Protein AF-A0A151S1G9-F1 (afdb_monomer_lite)

Secondary structure (DSSP, 8-state):
----GGG---S-SEEEETTEEEETTEEE--HHHHHHHHTPPPP---S--SS----HHHHHHHHHHHHHHHSPPPEEPPSSS-S---EE-

Structure (mmCIF, N/CA/C/O backbone):
data_AF-A0A151S1G9-F1
#
_entry.id   AF-A0A151S1G9-F1
#
loop_
_atom_site.group_PDB
_atom_site.id
_atom_site.type_symbol
_atom_site.label_atom_id
_atom_site.label_alt_id
_atom_site.label_comp_id
_atom_site.label_asym_id
_atom_site.label_entity_id
_atom_site.label_seq_id
_atom_site.pdbx_PDB_ins_code
_atom_site.Cartn_x
_atom_site.Cartn_y
_atom_site.Cartn_z
_atom_site.occupancy
_atom_site.B_iso_or_equiv
_atom_site.auth_seq_id
_atom_site.auth_comp_id
_atom_site.auth_asym_id
_atom_site.auth_atom_id
_atom_site.pdbx_PDB_model_num
ATOM 1 N N . MET A 1 1 ? -30.515 12.052 8.913 1.00 76.31 1 MET A N 1
ATOM 2 C CA . MET A 1 1 ? -29.460 11.419 8.088 1.00 76.31 1 MET A CA 1
ATOM 3 C C . MET A 1 1 ? -29.934 10.012 7.731 1.00 76.31 1 MET A C 1
ATOM 5 O O . MET A 1 1 ? -30.415 9.334 8.627 1.00 76.31 1 MET A O 1
ATOM 9 N N . ARG A 1 2 ? -29.906 9.601 6.454 1.00 90.69 2 ARG A N 1
ATOM 10 C CA . ARG A 1 2 ? -30.285 8.239 6.019 1.00 90.69 2 ARG A CA 1
ATOM 11 C C . ARG A 1 2 ? -29.020 7.526 5.550 1.00 90.69 2 ARG A C 1
ATOM 13 O O . ARG A 1 2 ? -28.276 8.095 4.757 1.00 90.69 2 ARG A O 1
ATOM 20 N N . LEU A 1 3 ? -28.770 6.330 6.071 1.00 90.00 3 LEU A N 1
ATOM 21 C CA . LEU A 1 3 ? -27.605 5.514 5.733 1.00 90.00 3 LEU A CA 1
ATOM 22 C C . LEU A 1 3 ? -28.017 4.435 4.732 1.00 90.00 3 LEU A C 1
ATOM 24 O O . LEU A 1 3 ? -29.157 3.977 4.762 1.00 90.00 3 LEU A O 1
ATOM 28 N N . ASN A 1 4 ? -27.100 4.055 3.844 1.00 91.62 4 ASN A N 1
ATOM 29 C CA . ASN A 1 4 ? -27.301 2.936 2.931 1.00 91.62 4 ASN A CA 1
ATOM 30 C C . ASN A 1 4 ? -26.766 1.657 3.601 1.00 91.62 4 ASN A C 1
ATOM 32 O O . ASN A 1 4 ? -25.545 1.547 3.721 1.00 91.62 4 ASN A O 1
ATOM 36 N N . PRO A 1 5 ? -27.627 0.702 4.000 1.00 89.44 5 PRO A N 1
ATOM 37 C CA . PRO A 1 5 ? -27.194 -0.520 4.674 1.00 89.44 5 PRO A CA 1
ATOM 38 C C . PRO A 1 5 ? -26.150 -1.312 3.877 1.00 89.44 5 PRO A C 1
ATOM 40 O O . PRO A 1 5 ? -25.197 -1.805 4.466 1.00 89.44 5 PRO A O 1
ATOM 43 N N . ASP A 1 6 ? -26.256 -1.337 2.546 1.00 91.44 6 ASP A N 1
ATOM 44 C CA . ASP A 1 6 ? -25.365 -2.114 1.671 1.00 91.44 6 ASP A CA 1
ATOM 45 C C . ASP A 1 6 ? -23.949 -1.529 1.577 1.00 91.44 6 ASP A C 1
ATOM 47 O O . ASP A 1 6 ? -23.009 -2.199 1.154 1.00 91.44 6 ASP A O 1
ATOM 51 N N . LYS A 1 7 ? -23.786 -0.247 1.925 1.00 86.75 7 LYS A N 1
ATOM 52 C CA . LYS A 1 7 ? -22.499 0.467 1.874 1.00 86.75 7 LYS A CA 1
ATOM 53 C C . LYS A 1 7 ? -21.959 0.812 3.254 1.00 86.75 7 LYS A C 1
ATOM 55 O O . LYS A 1 7 ? -20.885 1.405 3.354 1.00 86.75 7 LYS A O 1
ATOM 60 N N . CYS A 1 8 ? -22.702 0.490 4.306 1.00 87.25 8 CYS A N 1
ATOM 61 C CA . CYS A 1 8 ? -22.320 0.802 5.665 1.00 87.25 8 CYS A CA 1
ATOM 62 C C . CYS A 1 8 ? -21.766 -0.438 6.360 1.00 87.25 8 CYS A C 1
ATOM 64 O O . CYS A 1 8 ? -22.372 -1.503 6.356 1.00 87.25 8 CYS A O 1
ATOM 66 N N . VAL A 1 9 ? -20.614 -0.269 6.999 1.00 83.94 9 VAL A N 1
ATOM 67 C CA . VAL A 1 9 ? -19.956 -1.307 7.788 1.00 83.94 9 VAL A CA 1
ATOM 68 C C . VAL A 1 9 ? -19.804 -0.763 9.204 1.00 83.94 9 VAL A C 1
ATOM 70 O O . VAL A 1 9 ? -19.297 0.344 9.385 1.00 83.94 9 VAL A O 1
ATOM 73 N N . PHE A 1 10 ? -20.269 -1.516 10.201 1.00 87.56 10 PHE A N 1
ATOM 74 C CA . PHE A 1 10 ? -20.269 -1.106 11.607 1.00 87.56 10 PHE A CA 1
ATOM 75 C C . PHE A 1 10 ? -19.634 -2.184 12.485 1.00 87.56 10 PHE A C 1
ATOM 77 O O . PHE A 1 10 ? -19.697 -3.365 12.160 1.00 87.56 10 PHE A O 1
ATOM 84 N N . GLY A 1 11 ? -19.038 -1.777 13.609 1.00 86.44 11 GLY A N 1
ATOM 85 C CA . GLY A 1 11 ? -18.487 -2.706 14.604 1.00 86.44 11 GLY A CA 1
ATOM 86 C C . GLY A 1 11 ? -17.235 -3.476 14.163 1.00 86.44 11 GLY A C 1
ATOM 87 O O . GLY A 1 11 ? -16.888 -4.470 14.792 1.00 86.44 11 GLY A O 1
ATOM 88 N N . VAL A 1 12 ? -16.555 -3.040 13.099 1.00 88.00 12 VAL A N 1
ATOM 89 C CA . VAL A 1 12 ? -15.320 -3.666 12.599 1.00 88.00 12 VAL A CA 1
ATOM 90 C C . VAL A 1 12 ? -14.075 -2.969 13.149 1.00 88.00 12 VAL A C 1
ATOM 92 O O . VAL A 1 12 ? -14.080 -1.763 13.382 1.00 88.00 12 VAL A O 1
ATOM 95 N N . GLN A 1 13 ? -12.986 -3.718 13.329 1.00 85.06 13 GLN A N 1
ATOM 96 C CA . GLN A 1 13 ? -11.699 -3.186 13.810 1.00 85.06 13 GLN A CA 1
ATOM 97 C C . GLN A 1 13 ? -10.942 -2.364 12.754 1.00 85.06 13 GLN A C 1
ATOM 99 O O . GLN A 1 13 ? -10.027 -1.608 13.081 1.00 85.06 13 GLN A O 1
ATOM 104 N N . GLY A 1 14 ? -11.325 -2.512 11.487 1.00 87.69 14 GLY A N 1
ATOM 105 C CA . GLY A 1 14 ? -10.797 -1.742 10.378 1.00 87.69 14 GLY A CA 1
ATOM 106 C C . GLY A 1 14 ? -11.588 -1.978 9.098 1.00 87.69 14 GLY A C 1
ATOM 107 O O . GLY A 1 14 ? -12.362 -2.931 8.999 1.00 87.69 14 GLY A O 1
ATOM 108 N N . GLY A 1 15 ? -11.420 -1.094 8.120 1.00 90.00 15 GLY A N 1
ATOM 109 C CA . GLY A 1 15 ? -12.181 -1.148 6.878 1.00 90.00 15 GLY A CA 1
ATOM 110 C C . GLY A 1 15 ? -11.665 -0.209 5.795 1.00 90.00 15 GLY A C 1
ATOM 111 O O . GLY A 1 15 ? -10.865 0.693 6.043 1.00 90.00 15 GLY A O 1
ATOM 112 N N . LYS A 1 16 ? -12.138 -0.434 4.567 1.00 89.75 16 LYS A N 1
ATOM 113 C CA . LYS A 1 16 ? -11.780 0.374 3.398 1.00 89.75 16 LYS A CA 1
ATOM 114 C C . LYS A 1 16 ? -12.582 1.675 3.391 1.00 89.75 16 LYS A C 1
ATOM 116 O O . LYS A 1 16 ? -13.809 1.641 3.341 1.00 89.75 16 LYS A O 1
ATOM 121 N N . PHE A 1 17 ? -11.901 2.815 3.364 1.00 87.00 17 PHE A N 1
ATOM 122 C CA . PHE A 1 17 ? -12.528 4.134 3.272 1.00 87.00 17 PHE A CA 1
ATOM 123 C C . PHE A 1 17 ? -11.706 5.048 2.364 1.00 87.00 17 PHE A C 1
ATOM 125 O O . PHE A 1 17 ? -10.486 5.111 2.484 1.00 87.00 17 PHE A O 1
ATOM 132 N N . LEU A 1 18 ? -12.363 5.704 1.400 1.00 86.25 18 LEU A N 1
ATOM 133 C CA . LEU A 1 18 ? -11.722 6.570 0.391 1.00 86.25 18 LEU A CA 1
ATOM 134 C C . LEU A 1 18 ? -10.513 5.925 -0.325 1.00 86.25 18 LEU A C 1
ATOM 136 O O . LEU A 1 18 ? -9.593 6.600 -0.774 1.00 86.25 18 LEU A O 1
ATOM 140 N N . GLY A 1 19 ? -10.513 4.594 -0.451 1.00 84.44 19 GLY A N 1
ATOM 141 C CA . GLY A 1 19 ? -9.433 3.846 -1.096 1.00 84.44 19 GLY A CA 1
ATOM 142 C C . GLY A 1 19 ? -8.201 3.578 -0.222 1.00 84.44 19 GLY A C 1
ATOM 143 O O . GLY A 1 19 ? -7.189 3.141 -0.774 1.00 84.44 19 GLY A O 1
ATOM 144 N N . PHE A 1 20 ? -8.291 3.800 1.090 1.00 85.94 20 PHE A N 1
ATOM 145 C CA . PHE A 1 20 ? -7.298 3.427 2.104 1.00 85.94 20 PHE A CA 1
ATOM 146 C C . PHE A 1 20 ? -7.865 2.372 3.056 1.00 85.94 20 PHE A C 1
ATOM 148 O O . PHE A 1 20 ? -9.084 2.205 3.120 1.00 85.94 20 PHE A O 1
ATOM 155 N N . MET A 1 21 ? -6.999 1.666 3.783 1.00 91.19 21 MET A N 1
ATOM 156 C CA . MET A 1 21 ? -7.405 0.784 4.878 1.00 91.19 21 MET A CA 1
ATOM 157 C C . MET A 1 21 ? -7.254 1.540 6.193 1.00 91.19 21 MET A C 1
ATOM 159 O O . MET A 1 21 ? -6.157 1.948 6.547 1.00 91.19 21 MET A O 1
ATOM 163 N N . ILE A 1 22 ? -8.354 1.764 6.904 1.00 89.31 22 ILE A N 1
ATOM 164 C CA . ILE A 1 22 ? -8.328 2.393 8.225 1.00 89.31 22 ILE A CA 1
ATOM 165 C C . ILE A 1 22 ? -8.368 1.277 9.258 1.00 89.31 22 ILE A C 1
ATOM 167 O O . ILE A 1 22 ? -9.306 0.484 9.248 1.00 89.31 22 ILE A O 1
ATOM 171 N N . THR A 1 23 ? -7.375 1.217 10.138 1.00 89.38 23 THR A N 1
ATOM 172 C CA . THR A 1 23 ? -7.296 0.253 11.243 1.00 89.38 23 THR A CA 1
ATOM 173 C C . THR A 1 23 ? -7.104 0.989 12.567 1.00 89.38 23 THR A C 1
ATOM 175 O O . THR A 1 23 ? -6.888 2.202 12.602 1.00 89.38 23 THR A O 1
ATOM 178 N N . CYS A 1 24 ? -7.147 0.262 13.683 1.00 84.69 24 CYS A N 1
ATOM 179 C CA . CYS A 1 24 ? -6.799 0.819 14.992 1.00 84.69 24 CYS A CA 1
ATOM 180 C C . CYS A 1 24 ? -5.342 1.314 15.084 1.00 84.69 24 CYS A C 1
ATOM 182 O O . CYS A 1 24 ? -5.035 2.122 15.958 1.00 84.69 24 CYS A O 1
ATOM 184 N N . ARG A 1 25 ? -4.452 0.849 14.195 1.00 85.44 25 ARG A N 1
ATOM 185 C CA . ARG A 1 25 ? -3.039 1.257 14.145 1.00 85.44 25 ARG A CA 1
ATOM 186 C C . ARG A 1 25 ? -2.841 2.564 13.379 1.00 85.44 25 ARG A C 1
ATOM 188 O O . ARG A 1 25 ? -1.887 3.287 13.653 1.00 85.44 25 ARG A O 1
ATOM 195 N N . GLY A 1 26 ? -3.727 2.870 12.433 1.00 87.38 26 GLY A N 1
ATOM 196 C CA . GLY A 1 26 ? -3.640 4.063 11.599 1.00 87.38 26 GLY A CA 1
ATOM 197 C C . GLY A 1 26 ? -4.211 3.847 10.202 1.00 87.38 26 GLY A C 1
ATOM 198 O O . GLY A 1 26 ? -5.093 3.016 9.985 1.00 87.38 26 GLY A O 1
ATOM 199 N N . ILE A 1 27 ? -3.709 4.629 9.249 1.00 89.94 27 ILE A N 1
ATOM 200 C CA . ILE A 1 27 ? -4.012 4.476 7.828 1.00 89.94 27 ILE A CA 1
ATOM 201 C C . ILE A 1 27 ? -2.957 3.552 7.222 1.00 89.94 27 ILE A C 1
ATOM 203 O O . ILE A 1 27 ? -1.762 3.846 7.232 1.00 89.94 27 ILE A O 1
ATOM 207 N N . GLU A 1 28 ? -3.425 2.436 6.686 1.00 90.56 28 GLU A N 1
ATOM 208 C CA . GLU A 1 28 ? -2.634 1.405 6.033 1.00 90.56 28 GLU A CA 1
ATOM 209 C C . GLU A 1 28 ? -2.888 1.415 4.520 1.00 90.56 28 GLU A C 1
ATOM 211 O O . GLU A 1 28 ? -3.931 1.871 4.019 1.00 90.56 28 GLU A O 1
ATOM 216 N N . ALA A 1 29 ? -1.924 0.889 3.764 1.00 89.75 29 ALA A N 1
ATOM 217 C CA . ALA A 1 29 ? -2.099 0.723 2.333 1.00 89.75 29 ALA A CA 1
ATOM 218 C C . ALA A 1 29 ? -3.174 -0.304 2.001 1.00 89.75 29 ALA A C 1
ATOM 220 O O . ALA A 1 29 ? -3.428 -1.271 2.717 1.00 89.75 29 ALA A O 1
ATOM 221 N N . ASN A 1 30 ? -3.821 -0.073 0.866 1.00 89.75 30 ASN A N 1
ATOM 222 C CA . ASN A 1 30 ? -4.830 -0.984 0.381 1.00 89.75 30 ASN A CA 1
ATOM 223 C C . ASN A 1 30 ? -4.164 -2.194 -0.304 1.00 89.75 30 ASN A C 1
ATOM 225 O O . ASN A 1 30 ? -3.431 -1.984 -1.275 1.00 8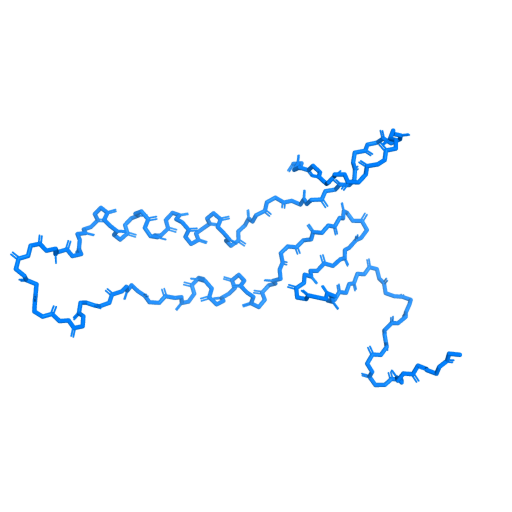9.75 30 ASN A O 1
ATOM 229 N N . PRO A 1 31 ? -4.457 -3.435 0.127 1.00 88.12 31 PRO A N 1
ATOM 230 C CA . PRO A 1 31 ? -3.828 -4.630 -0.434 1.00 88.12 31 PRO A CA 1
ATOM 231 C C . PRO A 1 31 ? -4.107 -4.798 -1.934 1.00 88.12 31 PRO A C 1
ATOM 233 O O . PRO A 1 31 ? -3.206 -5.187 -2.673 1.00 88.12 31 PRO A O 1
ATOM 236 N N . ASP A 1 32 ? -5.296 -4.412 -2.414 1.00 91.12 32 ASP A N 1
ATOM 237 C CA . ASP A 1 32 ? -5.647 -4.456 -3.840 1.00 91.12 32 ASP A CA 1
ATOM 238 C C . ASP A 1 32 ? -4.697 -3.566 -4.661 1.00 91.12 32 ASP A C 1
ATOM 240 O O . ASP A 1 32 ? -4.235 -3.942 -5.741 1.00 91.12 32 ASP A O 1
ATOM 244 N N . LYS A 1 33 ? -4.375 -2.375 -4.134 1.00 89.25 33 LYS A N 1
ATOM 245 C CA . LYS A 1 33 ? -3.465 -1.422 -4.786 1.00 89.25 33 LYS A CA 1
ATOM 246 C C . LYS A 1 33 ? -2.019 -1.914 -4.745 1.00 89.25 33 LYS A C 1
ATOM 248 O O . LYS A 1 33 ? -1.324 -1.803 -5.754 1.00 89.25 33 LYS A O 1
ATOM 253 N N . CYS A 1 34 ? -1.581 -2.490 -3.624 1.00 90.94 34 CYS A N 1
ATOM 254 C CA . CYS A 1 34 ? -0.250 -3.089 -3.514 1.00 90.94 34 CYS A CA 1
ATOM 255 C C . CYS A 1 34 ? -0.076 -4.238 -4.515 1.00 90.94 34 CYS A C 1
ATOM 257 O O . CYS A 1 34 ? 0.921 -4.288 -5.234 1.00 90.94 34 CYS A O 1
ATOM 259 N N . GLN A 1 35 ? -1.074 -5.116 -4.634 1.00 92.00 35 GLN A N 1
ATOM 260 C CA . GLN A 1 35 ? -1.019 -6.234 -5.571 1.00 92.00 35 GLN A CA 1
ATOM 261 C C . GLN A 1 35 ? -0.991 -5.764 -7.030 1.00 92.00 35 GLN A C 1
ATOM 263 O O . GLN A 1 35 ? -0.255 -6.321 -7.847 1.00 92.00 35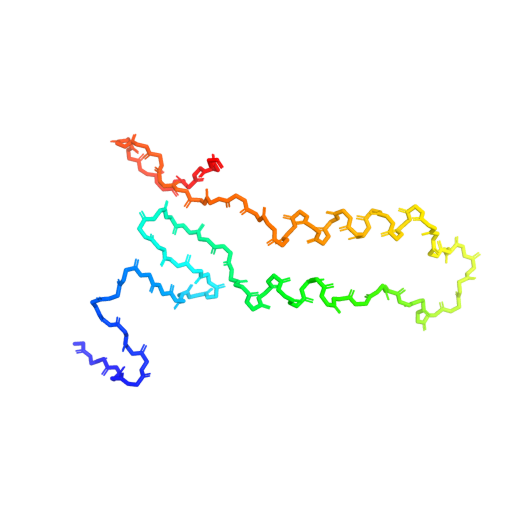 GLN A O 1
ATOM 268 N N . ALA A 1 36 ? -1.749 -4.715 -7.363 1.00 93.50 36 ALA A N 1
ATOM 269 C CA . ALA A 1 36 ? -1.726 -4.119 -8.695 1.00 93.50 36 ALA A CA 1
ATOM 270 C C . ALA A 1 36 ? -0.338 -3.562 -9.061 1.00 93.50 36 ALA A C 1
ATOM 272 O O . ALA A 1 36 ? 0.099 -3.716 -10.200 1.00 93.50 36 ALA A O 1
ATOM 273 N N . LEU A 1 37 ? 0.370 -2.961 -8.099 1.00 93.19 37 LEU A N 1
ATOM 274 C CA . LEU A 1 37 ? 1.739 -2.477 -8.293 1.00 93.19 37 LEU A CA 1
ATOM 275 C C . LEU A 1 37 ? 2.730 -3.623 -8.493 1.00 93.19 37 LEU A C 1
ATOM 277 O O . LEU A 1 37 ? 3.526 -3.575 -9.426 1.00 93.19 37 LEU A O 1
ATOM 281 N N . ILE A 1 38 ? 2.657 -4.667 -7.664 1.00 92.00 38 ILE A N 1
ATOM 282 C CA . ILE A 1 38 ? 3.521 -5.852 -7.783 1.00 92.00 38 ILE A CA 1
ATOM 283 C C . ILE A 1 38 ? 3.355 -6.504 -9.163 1.00 92.00 38 ILE A C 1
ATOM 285 O O . ILE A 1 38 ? 4.342 -6.840 -9.817 1.00 92.00 38 ILE A O 1
ATOM 289 N N . ASN A 1 39 ? 2.111 -6.611 -9.635 1.00 94.00 39 ASN A N 1
ATOM 290 C CA . ASN A 1 39 ? 1.772 -7.227 -10.917 1.00 94.00 39 ASN A CA 1
ATOM 291 C C . ASN A 1 39 ? 1.985 -6.297 -12.126 1.00 94.00 39 ASN A C 1
ATOM 293 O O . ASN A 1 39 ? 1.719 -6.695 -13.264 1.00 94.00 39 ASN A O 1
ATOM 297 N N . MET A 1 40 ? 2.439 -5.058 -11.914 1.00 93.69 40 MET A N 1
ATOM 298 C CA . MET A 1 40 ? 2.652 -4.100 -12.992 1.00 93.69 40 MET A CA 1
ATOM 299 C C . MET A 1 40 ? 3.823 -4.536 -13.879 1.00 93.69 40 MET A C 1
ATOM 301 O O . MET A 1 40 ? 4.950 -4.758 -13.419 1.00 93.69 40 MET A O 1
ATOM 305 N N . ARG A 1 41 ? 3.548 -4.630 -15.183 1.00 92.88 41 ARG A N 1
ATOM 306 C CA . ARG A 1 41 ? 4.545 -4.951 -16.207 1.00 92.88 41 ARG A CA 1
ATOM 307 C C . ARG A 1 41 ? 5.461 -3.757 -16.458 1.00 92.88 41 ARG A C 1
ATOM 309 O O . ARG A 1 41 ? 5.005 -2.616 -16.427 1.00 92.88 41 ARG A O 1
ATOM 316 N N . SER A 1 42 ? 6.719 -4.036 -16.782 1.00 91.44 42 SER A N 1
ATOM 31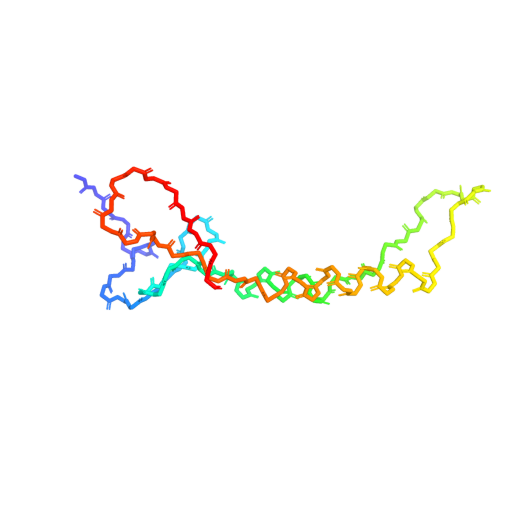7 C CA . SER A 1 42 ? 7.678 -3.019 -17.207 1.00 91.44 42 SER A CA 1
ATOM 318 C C . SER A 1 42 ? 7.156 -2.238 -18.425 1.00 91.44 42 SER A C 1
ATOM 320 O O . SER A 1 42 ? 6.536 -2.842 -19.317 1.00 91.44 42 SER A O 1
ATOM 322 N N . PRO A 1 43 ? 7.373 -0.910 -18.474 1.00 88.75 43 PRO A N 1
ATOM 323 C CA . PRO A 1 43 ? 6.952 -0.070 -19.587 1.00 88.75 43 PRO A CA 1
ATOM 324 C C . PRO A 1 43 ? 7.526 -0.559 -20.917 1.00 88.75 43 PRO A C 1
ATOM 326 O O . PRO A 1 43 ? 8.674 -0.991 -20.999 1.00 88.75 43 PRO A O 1
ATOM 329 N N . LYS A 1 44 ? 6.727 -0.465 -21.981 1.00 80.06 44 LYS A N 1
ATOM 330 C CA . LYS A 1 44 ? 7.183 -0.719 -23.351 1.00 80.06 44 LYS A CA 1
ATOM 331 C C . LYS A 1 44 ? 7.282 0.608 -24.091 1.00 80.06 44 LYS A C 1
ATOM 333 O O . LYS A 1 44 ? 6.391 1.447 -23.975 1.00 80.06 44 LYS A O 1
ATOM 338 N N . ASN A 1 45 ? 8.337 0.790 -24.877 1.00 74.31 45 ASN A N 1
ATOM 339 C CA . ASN A 1 45 ? 8.454 1.952 -25.754 1.00 74.31 45 ASN A CA 1
ATOM 340 C C . ASN A 1 45 ? 7.361 1.873 -26.834 1.00 74.31 45 ASN A C 1
ATOM 342 O O . ASN A 1 45 ? 7.383 0.984 -27.679 1.00 74.31 45 ASN A O 1
ATOM 346 N N . HIS A 1 46 ? 6.382 2.781 -26.790 1.00 65.25 46 HIS A N 1
ATOM 347 C CA . HIS A 1 46 ? 5.251 2.807 -27.730 1.00 65.25 46 HIS A CA 1
ATOM 348 C C . HIS A 1 46 ? 5.516 3.639 -29.001 1.00 65.25 46 HIS A C 1
ATOM 350 O O . HIS A 1 46 ? 4.682 3.651 -29.904 1.00 65.25 46 HIS A O 1
ATOM 356 N N . LYS A 1 47 ? 6.660 4.330 -29.093 1.00 69.00 47 LYS A N 1
ATOM 357 C CA . LYS A 1 47 ? 7.123 5.074 -30.277 1.00 69.00 47 LYS A CA 1
ATOM 358 C C . LYS A 1 47 ? 8.624 4.852 -30.460 1.00 69.00 47 LYS A C 1
ATOM 360 O O . LYS A 1 47 ? 9.327 4.658 -29.471 1.00 69.00 47 LYS A O 1
ATOM 365 N N . GLU A 1 48 ? 9.071 4.835 -31.715 1.00 58.81 48 GLU A N 1
ATOM 366 C CA . GLU A 1 48 ? 10.440 4.499 -32.128 1.00 58.81 48 GLU A CA 1
ATOM 367 C C . GLU A 1 48 ? 11.502 5.190 -31.251 1.00 58.81 48 GLU A C 1
ATOM 369 O O . GLU A 1 48 ? 11.536 6.423 -31.184 1.00 58.81 48 GLU A O 1
ATOM 374 N N . PRO A 1 49 ? 12.366 4.429 -30.557 1.00 60.19 49 PRO A N 1
ATOM 375 C CA . PRO A 1 49 ? 13.365 5.006 -29.680 1.00 60.19 49 PRO A CA 1
ATOM 376 C C . PRO A 1 49 ? 14.554 5.440 -30.528 1.00 60.19 49 PRO A C 1
ATOM 378 O O . PRO A 1 49 ? 15.272 4.601 -31.063 1.00 60.19 49 PRO A O 1
ATOM 381 N N . LYS A 1 50 ? 14.796 6.746 -30.635 1.00 59.69 50 LYS A N 1
ATOM 382 C CA . LYS A 1 50 ? 16.119 7.207 -31.072 1.00 59.69 50 LYS A CA 1
ATOM 383 C C . LYS A 1 50 ? 17.122 7.297 -29.920 1.00 59.69 50 LYS A C 1
ATOM 385 O O . LYS A 1 50 ? 18.310 7.263 -30.202 1.00 59.69 50 LYS A O 1
ATOM 390 N N . GLU A 1 51 ? 16.691 7.327 -28.649 1.00 68.81 51 GLU A N 1
ATOM 391 C CA . GLU A 1 51 ? 17.635 7.582 -27.538 1.00 68.81 51 GLU A CA 1
ATOM 392 C C . GLU A 1 51 ? 17.385 6.835 -26.207 1.00 68.81 51 GLU A C 1
ATOM 394 O O . GLU A 1 51 ? 18.310 6.751 -25.404 1.00 68.81 51 GLU A O 1
ATOM 399 N N . PHE A 1 52 ? 16.209 6.241 -25.943 1.00 76.06 52 PHE A N 1
ATOM 400 C CA . PHE A 1 52 ? 15.937 5.585 -24.647 1.00 76.06 52 PHE A CA 1
ATOM 401 C C . PHE A 1 52 ? 15.756 4.066 -24.764 1.00 76.06 52 PHE A C 1
ATOM 403 O O . PHE A 1 52 ? 14.801 3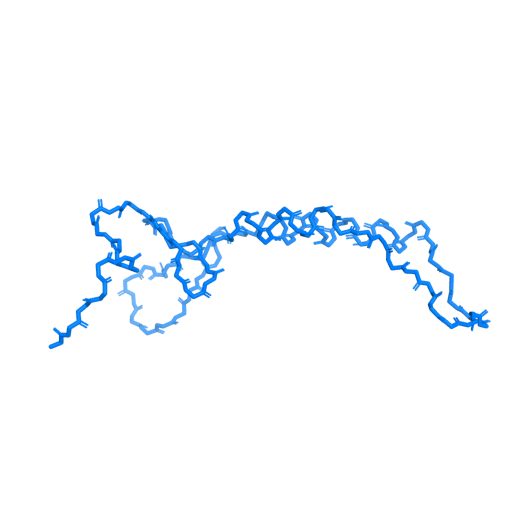.582 -25.379 1.00 76.06 52 PHE A O 1
ATOM 410 N N . CYS A 1 53 ? 16.648 3.318 -24.116 1.00 81.31 53 CYS A N 1
ATOM 411 C CA . CYS A 1 53 ? 16.558 1.871 -23.954 1.00 81.31 53 CYS A CA 1
ATOM 412 C C . CYS A 1 53 ? 16.211 1.545 -22.498 1.00 81.31 53 CYS A C 1
ATOM 414 O O . CYS A 1 53 ? 16.874 2.032 -21.582 1.00 81.31 53 CYS A O 1
ATOM 416 N N . TRP A 1 54 ? 15.185 0.716 -22.291 1.00 89.38 54 TRP A N 1
ATOM 417 C CA . TRP A 1 54 ? 14.872 0.176 -20.972 1.00 89.38 54 TRP A CA 1
ATOM 418 C C . TRP A 1 54 ? 15.990 -0.781 -20.556 1.00 89.38 54 TRP A C 1
ATOM 420 O O . TRP A 1 54 ? 16.053 -1.915 -21.025 1.00 89.38 54 TRP A O 1
ATOM 430 N N . SER A 1 55 ? 16.910 -0.280 -19.738 1.00 91.38 55 SER A N 1
ATOM 431 C CA . SER A 1 55 ? 18.085 -1.023 -19.296 1.00 91.38 55 SER A CA 1
ATOM 432 C C . SER A 1 55 ? 17.787 -1.863 -18.056 1.00 91.38 55 SER A C 1
ATOM 434 O O . SER A 1 55 ? 16.794 -1.644 -17.357 1.00 91.38 55 SER A O 1
ATOM 436 N N . ASP A 1 56 ? 18.705 -2.765 -17.716 1.00 92.94 56 ASP A N 1
ATOM 437 C CA . ASP A 1 56 ? 18.641 -3.525 -16.462 1.00 92.94 56 ASP A CA 1
ATOM 438 C C . ASP A 1 56 ? 18.620 -2.601 -15.233 1.00 92.94 56 ASP A C 1
ATOM 440 O O . ASP A 1 56 ? 17.954 -2.885 -14.239 1.00 92.94 56 ASP A O 1
ATOM 444 N N . GLN A 1 57 ? 19.285 -1.440 -15.311 1.00 94.81 57 GLN A N 1
ATOM 445 C CA . GLN A 1 57 ? 19.239 -0.426 -14.253 1.00 94.81 57 GLN A CA 1
ATOM 446 C C . GLN A 1 57 ? 17.841 0.191 -14.120 1.00 94.81 57 GLN A C 1
ATOM 448 O O . GLN A 1 57 ? 17.374 0.412 -13.001 1.00 94.81 57 GLN A O 1
ATOM 453 N N . CYS A 1 58 ? 17.153 0.440 -15.239 1.00 92.69 58 CYS A N 1
ATOM 454 C CA . CYS A 1 58 ? 15.766 0.903 -15.224 1.00 92.69 58 CYS A CA 1
ATOM 455 C C . CYS A 1 58 ? 14.831 -0.157 -14.630 1.00 92.69 58 CYS A C 1
ATOM 457 O O . CYS A 1 58 ? 13.987 0.179 -13.800 1.00 92.69 58 CYS A O 1
ATOM 459 N N . GLU A 1 59 ? 15.009 -1.431 -14.990 1.00 94.69 59 GLU A N 1
ATOM 460 C CA . GLU A 1 59 ? 14.216 -2.532 -14.430 1.00 94.69 59 GLU A CA 1
ATOM 461 C C . GLU A 1 59 ? 14.437 -2.687 -12.920 1.00 94.69 59 GLU A C 1
ATOM 463 O O . GLU A 1 59 ? 13.476 -2.840 -12.159 1.00 94.69 59 GLU A O 1
ATOM 468 N N . GLN A 1 60 ? 15.686 -2.578 -12.459 1.00 96.62 60 GLN A N 1
ATOM 469 C CA . GLN A 1 60 ? 16.006 -2.632 -11.035 1.00 96.62 60 GLN A CA 1
ATOM 470 C C . GLN A 1 60 ? 15.386 -1.455 -10.276 1.00 96.62 60 GLN A C 1
ATOM 472 O O . GLN A 1 60 ? 14.767 -1.652 -9.229 1.00 96.62 60 GLN A O 1
ATOM 477 N N . ALA A 1 61 ? 15.507 -0.234 -10.804 1.00 96.06 61 ALA A N 1
ATOM 478 C CA . ALA A 1 61 ? 14.905 0.949 -10.198 1.00 96.06 61 ALA A CA 1
ATOM 479 C C . ALA A 1 61 ? 13.375 0.824 -10.124 1.00 96.06 61 ALA A C 1
ATOM 481 O O . ALA A 1 61 ? 12.774 1.117 -9.089 1.00 96.06 61 ALA A O 1
ATOM 482 N N . PHE A 1 62 ? 12.746 0.321 -11.188 1.00 95.56 62 PHE A N 1
ATOM 483 C CA . PHE A 1 62 ? 11.310 0.069 -11.225 1.00 95.56 62 PHE A CA 1
ATOM 484 C C . PHE A 1 62 ? 10.883 -1.001 -10.214 1.00 95.56 62 PHE A C 1
ATOM 486 O O . PHE A 1 62 ? 9.877 -0.842 -9.524 1.00 95.56 62 PHE A O 1
ATOM 493 N N . THR A 1 63 ? 11.666 -2.070 -10.069 1.00 94.69 63 THR A N 1
ATOM 494 C CA . THR A 1 63 ? 11.420 -3.121 -9.074 1.00 94.69 63 THR A CA 1
ATOM 495 C C . THR A 1 63 ? 11.525 -2.588 -7.648 1.00 94.69 63 THR A C 1
ATOM 497 O O . THR A 1 63 ? 10.614 -2.816 -6.851 1.00 94.69 63 THR A O 1
ATOM 500 N N . ASN A 1 64 ? 12.564 -1.807 -7.342 1.00 94.88 64 ASN A N 1
ATOM 501 C CA . ASN A 1 64 ? 12.725 -1.168 -6.033 1.00 94.88 64 ASN A CA 1
ATOM 502 C C . ASN A 1 64 ? 11.549 -0.230 -5.725 1.00 94.88 64 ASN A C 1
ATOM 504 O O . ASN A 1 64 ? 11.017 -0.224 -4.617 1.00 94.88 64 ASN A O 1
ATOM 508 N N . PHE A 1 65 ? 11.100 0.530 -6.725 1.00 94.00 65 PHE A N 1
ATOM 509 C CA . PHE A 1 65 ? 9.957 1.425 -6.592 1.00 94.00 65 PHE A CA 1
ATOM 510 C C . PHE A 1 65 ? 8.652 0.667 -6.309 1.00 94.00 65 PHE A C 1
ATOM 512 O O . PHE A 1 65 ? 7.910 1.037 -5.397 1.00 94.00 65 PHE A O 1
ATOM 519 N N . LYS A 1 66 ? 8.393 -0.433 -7.033 1.00 94.25 66 LYS A N 1
ATOM 520 C CA . LYS A 1 66 ? 7.245 -1.317 -6.771 1.00 94.25 66 LYS A CA 1
ATOM 521 C C . LYS A 1 66 ? 7.268 -1.854 -5.340 1.00 94.25 66 LYS A C 1
ATOM 523 O O . LYS A 1 66 ? 6.245 -1.792 -4.666 1.00 94.25 66 LYS A O 1
ATOM 528 N N . GLN A 1 67 ? 8.424 -2.330 -4.872 1.00 91.69 67 GLN A N 1
ATOM 529 C CA . GLN A 1 67 ? 8.587 -2.849 -3.511 1.00 91.69 67 GLN A CA 1
ATOM 530 C C . GLN A 1 67 ? 8.305 -1.780 -2.450 1.00 91.69 67 GLN A C 1
ATOM 532 O O . GLN A 1 67 ? 7.533 -2.024 -1.521 1.00 91.69 67 GLN A O 1
ATOM 537 N N . PHE A 1 68 ?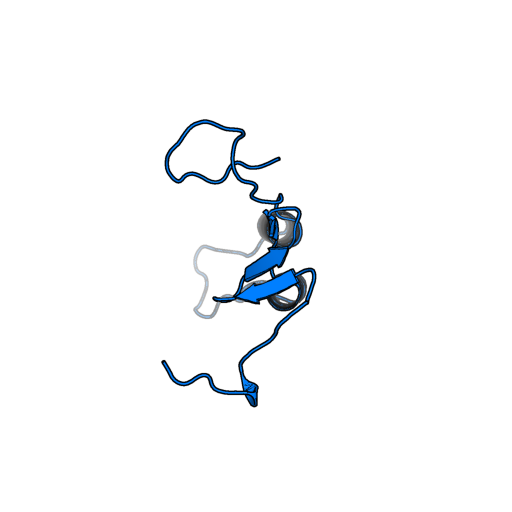 8.871 -0.584 -2.624 1.00 91.75 68 PHE A N 1
ATOM 538 C CA . PHE A 1 68 ? 8.666 0.539 -1.711 1.00 91.75 68 PHE A CA 1
ATOM 539 C C . PHE A 1 68 ? 7.181 0.901 -1.578 1.00 91.75 68 PHE A C 1
ATOM 541 O O . PHE A 1 68 ? 6.666 1.033 -0.471 1.00 91.75 68 PHE A O 1
ATOM 548 N N . LEU A 1 69 ? 6.465 0.998 -2.702 1.00 91.12 69 LEU A N 1
ATOM 549 C CA . LEU A 1 69 ? 5.040 1.326 -2.690 1.00 9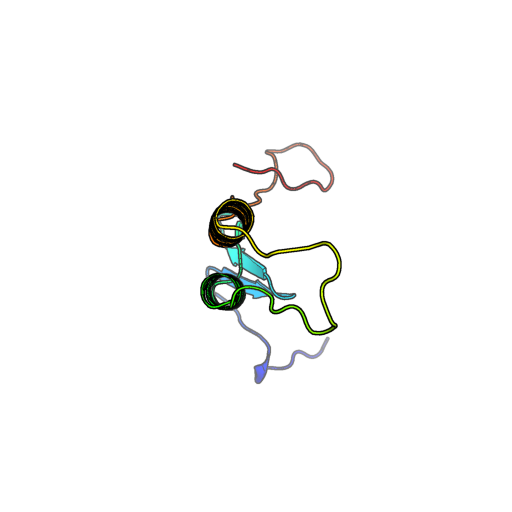1.12 69 LEU A CA 1
ATOM 550 C C . LEU A 1 69 ? 4.134 0.161 -2.268 1.00 91.12 69 LEU A C 1
ATOM 552 O O . LEU A 1 69 ? 2.998 0.408 -1.866 1.00 91.12 69 LEU A O 1
ATOM 556 N N . SER A 1 70 ? 4.596 -1.090 -2.366 1.00 89.56 70 SER A N 1
ATOM 557 C CA . SER A 1 70 ? 3.834 -2.260 -1.908 1.00 89.56 70 SER A CA 1
ATOM 558 C C . SER A 1 70 ? 3.877 -2.467 -0.394 1.00 89.56 70 SER A C 1
ATOM 560 O O . SER A 1 70 ? 2.961 -3.082 0.150 1.00 89.56 70 SER A O 1
ATOM 562 N N . SER A 1 71 ? 4.892 -1.912 0.274 1.00 86.56 71 SER A N 1
ATOM 563 C CA . SER A 1 71 ? 5.100 -2.026 1.721 1.00 86.56 71 SER A CA 1
ATOM 564 C C . SER A 1 71 ? 5.280 -0.653 2.381 1.00 86.56 71 SER A C 1
ATOM 566 O O . SER A 1 71 ? 6.307 -0.410 3.019 1.00 86.56 71 SER A O 1
ATOM 568 N N . PRO A 1 72 ? 4.325 0.280 2.221 1.00 84.06 72 PRO A N 1
ATOM 569 C CA . PRO A 1 72 ? 4.465 1.600 2.803 1.00 84.06 72 PRO A CA 1
ATOM 570 C C . PRO A 1 72 ? 4.269 1.542 4.326 1.00 84.06 72 PRO A C 1
ATOM 572 O O . PRO A 1 72 ? 3.507 0.708 4.829 1.00 84.06 72 PRO A O 1
ATOM 575 N N . PRO A 1 73 ? 4.928 2.439 5.070 1.00 86.44 73 PRO A N 1
ATOM 576 C CA . PRO A 1 73 ? 4.751 2.561 6.514 1.00 86.44 73 PRO A CA 1
ATOM 577 C C . PRO A 1 73 ? 3.313 2.945 6.885 1.00 86.44 73 PRO A C 1
ATOM 579 O O . PRO A 1 73 ? 2.571 3.537 6.094 1.00 86.44 73 PRO A O 1
ATOM 582 N N . ILE A 1 74 ? 2.932 2.628 8.123 1.00 86.31 74 ILE A N 1
ATOM 583 C CA . ILE A 1 74 ? 1.618 2.980 8.664 1.00 86.31 74 ILE A CA 1
ATOM 584 C C . ILE A 1 74 ? 1.632 4.447 9.072 1.00 86.31 74 ILE A C 1
ATOM 586 O O . ILE A 1 74 ? 2.523 4.905 9.786 1.00 86.31 74 ILE A O 1
ATOM 590 N N . LEU A 1 75 ? 0.603 5.168 8.638 1.00 86.38 75 LEU A N 1
ATOM 591 C CA . LEU A 1 75 ? 0.390 6.559 8.999 1.00 86.38 75 LEU A CA 1
ATOM 592 C C . LEU A 1 75 ? -0.465 6.628 10.264 1.00 86.38 75 LEU A C 1
ATOM 594 O O . LEU A 1 75 ? -1.673 6.382 10.218 1.00 86.38 75 LEU A O 1
ATOM 598 N N . SER A 1 76 ? 0.150 6.968 11.394 1.00 79.62 76 SER A N 1
ATOM 599 C CA . SER A 1 76 ? -0.541 7.106 12.677 1.00 79.62 76 SER A CA 1
ATOM 600 C C . SER A 1 76 ? -0.648 8.572 13.099 1.00 79.62 76 SER A C 1
ATOM 602 O O . SER A 1 76 ? 0.048 9.455 12.593 1.00 79.62 76 SER A O 1
ATOM 604 N N . LYS A 1 77 ? -1.582 8.865 14.007 1.00 71.31 77 LYS A N 1
ATOM 605 C CA . LYS A 1 77 ? -1.719 10.211 14.565 1.00 71.31 77 LYS A CA 1
ATOM 606 C C . LYS A 1 77 ? -0.591 10.451 15.587 1.00 71.31 77 LYS A C 1
ATOM 608 O O . LYS A 1 77 ? -0.402 9.602 16.457 1.00 71.31 77 LYS A O 1
ATOM 613 N N . PRO A 1 78 ? 0.116 11.592 15.547 1.00 67.56 78 PRO A N 1
ATOM 614 C CA . PRO A 1 78 ? 1.081 11.959 16.575 1.00 67.56 78 PRO A CA 1
ATOM 615 C C . PRO A 1 78 ? 0.384 12.157 17.928 1.00 67.56 78 PRO A C 1
ATOM 617 O O . PRO A 1 78 ? -0.736 12.669 18.014 1.00 67.56 78 PRO A O 1
ATOM 620 N N . ASN A 1 79 ? 1.046 11.718 18.999 1.00 66.81 79 ASN A N 1
ATOM 621 C CA . ASN A 1 79 ? 0.485 11.702 20.347 1.00 66.81 79 ASN A CA 1
ATOM 622 C C . ASN A 1 79 ? 0.116 13.113 20.844 1.00 66.81 79 ASN A C 1
ATOM 624 O O . ASN A 1 79 ? 0.968 13.983 20.990 1.00 66.81 79 ASN A O 1
ATOM 628 N N . GLY A 1 80 ? -1.162 13.293 21.187 1.00 64.38 80 GLY A N 1
ATOM 629 C CA . GLY A 1 80 ? -1.649 14.235 22.203 1.00 64.38 80 GLY A CA 1
ATOM 630 C C . GLY A 1 80 ? -1.637 15.742 21.916 1.00 64.38 80 GLY A C 1
ATOM 631 O O . GLY A 1 80 ? -2.361 16.449 22.610 1.00 64.38 80 GLY A O 1
ATOM 632 N N . GLN A 1 81 ? -0.904 16.258 20.928 1.00 53.47 81 GLN A N 1
ATOM 633 C CA . GLN A 1 81 ? -0.930 17.691 20.592 1.00 53.47 81 GLN A CA 1
ATOM 634 C C . GLN A 1 81 ? -1.691 17.946 19.288 1.00 53.47 81 GLN A C 1
ATOM 636 O O . GLN A 1 81 ? -1.594 17.191 18.323 1.00 53.47 81 GLN A O 1
ATOM 641 N N . ALA A 1 82 ? -2.553 18.958 19.335 1.00 55.16 82 ALA A N 1
ATOM 642 C CA . ALA A 1 82 ? -3.605 19.220 18.368 1.00 55.16 82 ALA A CA 1
ATOM 643 C C . ALA A 1 82 ? -3.099 19.484 16.934 1.00 55.16 82 ALA A C 1
ATOM 645 O O . ALA A 1 82 ? -1.986 19.949 16.713 1.00 55.16 82 ALA A O 1
ATOM 646 N N . ASP A 1 83 ? -4.011 19.207 15.998 1.00 51.56 83 ASP A N 1
ATOM 647 C CA . ASP A 1 83 ? -4.066 19.656 14.602 1.00 51.56 83 ASP A CA 1
ATOM 648 C C . ASP A 1 83 ? -3.231 18.922 13.528 1.00 51.56 83 ASP A C 1
ATOM 650 O O . ASP A 1 83 ? -2.270 19.415 12.951 1.00 51.56 83 ASP A O 1
ATOM 654 N N . SER A 1 84 ? -3.806 17.789 13.097 1.00 55.41 84 SER A N 1
ATOM 655 C CA . SER A 1 84 ? -4.049 17.424 11.679 1.00 55.41 84 SER A CA 1
ATOM 656 C C . SER A 1 84 ? -2.990 16.721 10.814 1.00 55.41 84 SER A C 1
ATOM 658 O O . SER A 1 84 ? -3.330 16.351 9.691 1.00 55.41 84 SER A O 1
ATOM 660 N N . TYR A 1 85 ? -1.781 16.419 11.287 1.00 55.41 85 TYR A N 1
ATOM 661 C CA . TYR A 1 85 ? -0.792 15.697 10.464 1.00 55.41 85 TYR A CA 1
ATOM 662 C C . TYR A 1 85 ? -0.606 14.241 10.913 1.00 55.41 85 TYR A C 1
ATOM 664 O O . TYR A 1 85 ? -0.459 13.975 12.098 1.00 55.41 85 TYR A O 1
ATOM 672 N N . TYR A 1 86 ? -0.628 13.286 9.976 1.00 59.44 86 TYR A N 1
ATOM 673 C CA . TYR A 1 86 ? -0.274 11.881 10.226 1.00 59.44 86 TYR A CA 1
ATOM 674 C C . TYR A 1 86 ? 1.245 11.705 10.087 1.00 59.44 86 TYR A C 1
ATOM 676 O O . TYR A 1 86 ? 1.834 12.258 9.159 1.00 59.44 86 TYR A O 1
ATOM 684 N N . ILE A 1 87 ? 1.876 10.940 10.981 1.00 58.12 87 ILE A N 1
ATOM 685 C CA . ILE A 1 87 ? 3.317 10.648 10.952 1.00 58.12 87 ILE A CA 1
ATOM 686 C C . ILE A 1 87 ? 3.577 9.194 10.541 1.00 58.12 87 ILE A C 1
ATOM 688 O O . ILE A 1 87 ? 2.763 8.310 10.810 1.00 58.12 87 ILE A O 1
ATOM 692 N N . LEU A 1 88 ? 4.712 8.962 9.879 1.00 53.97 88 LEU A N 1
ATOM 693 C CA . LEU A 1 88 ? 5.213 7.625 9.547 1.00 53.97 88 LEU A CA 1
ATOM 694 C C . LEU A 1 88 ? 5.812 7.012 10.824 1.00 53.97 88 LEU A C 1
ATOM 696 O O . LEU A 1 88 ? 6.606 7.684 11.488 1.00 53.97 88 LEU A O 1
ATOM 700 N N . GLN A 1 89 ? 5.434 5.778 11.165 1.00 56.56 89 GLN A N 1
ATOM 701 C CA . GLN A 1 89 ? 6.129 4.969 12.180 1.00 56.56 89 GLN A CA 1
ATOM 702 C C . GLN A 1 89 ? 7.047 3.932 11.549 1.00 56.56 89 GLN A C 1
ATOM 704 O O . GLN A 1 89 ? 6.698 3.429 10.455 1.00 56.56 89 GLN A O 1
#

Radius of gyration: 19.31 Å; chains: 1; bounding box: 50×27×54 Å

Foldseek 3Di:
DDDDPVPDDPDDQWDADPQWIQHPQATHHDQVVLVCLQPDDDDDDPDDDPDDDCDPVNVVVSNVVSVCNSHDFGFDDPPDDDDDGTDGD

pLDDT: mean 82.94, std 12.66, range [51.56, 96.62]

InterPro domains:
  IPR043128 Reverse transcriptase/Diguanylate cyclase domain [G3DSA:3.30.70.270] (16-86)
  IPR043502 DNA/RNA polymerase superfamily [SSF56672] (2-82)

Sequence (89 aa):
MRLNPDKCVFGVQGGKFLGFMITCRGIEANPDKCQALINMRSPKNHKEPKEFCWSDQCEQAFTNFKQFLSSPPILSKPNGQADSYYILQ

Organism: Cajanus cajan (NCBI:txid3821)